Protein AF-A0AAW8KEV6-F1 (afdb_monomer)

Sequence (72 aa):
MAEITGKIIAVLPTKSGTSARGTQWSSQTAVIETHEQYPKRVAFDVLGDKITEFNLQIGEEVTVSFDINARE

Secondary structure (DSSP, 8-state):
-EEEEEEEEEEPPPEEEE-TTS-EEEEEEEEEEE-SSSPPEEEEEEETTHHHHH---TT-EEEEEE------

pLDDT: mean 82.35, std 10.45, range [38.5, 93.0]

Mean predicted aligned error: 6.76 Å

Foldseek 3Di:
DDKAKFFWADKDDKDWDAPPVRDIKIKIKTWGWGPDPDTDIDIDIDMDPVCVVVVRDHGDIDMDDDDPPPDD

Solvent-accessible surface area (backbone atoms only — not comparable to full-atom values): 4349 Å² total; per-residue (Å²): 121,48,73,47,58,24,34,25,75,41,70,52,78,70,46,71,52,67,45,100,86,70,48,76,44,35,37,31,39,36,28,30,34,30,89,53,102,70,62,49,77,46,76,50,75,37,58,46,73,55,44,70,75,64,58,82,47,71,73,41,78,45,74,50,76,45,69,81,77,83,72,132

Structure (mmCIF, N/CA/C/O backbone):
data_AF-A0AAW8KEV6-F1
#
_entry.id   AF-A0AAW8KEV6-F1
#
loop_
_atom_site.group_PDB
_atom_site.id
_atom_site.type_symbol
_atom_site.label_atom_id
_atom_site.label_alt_id
_atom_site.label_comp_id
_atom_site.label_asym_id
_atom_site.label_entity_id
_atom_site.label_seq_id
_atom_site.pdbx_PDB_ins_code
_atom_site.Cartn_x
_atom_site.Cartn_y
_atom_site.Cartn_z
_atom_site.occup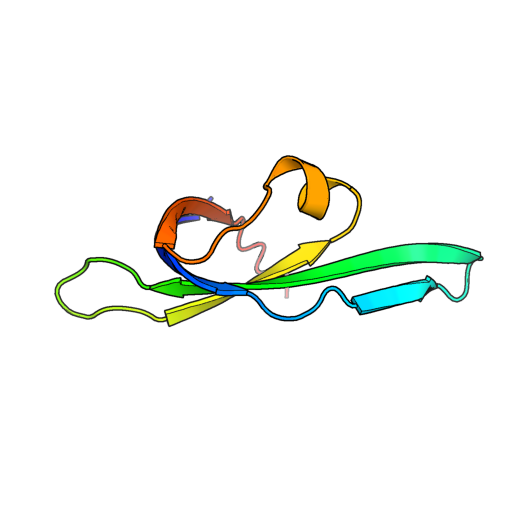ancy
_atom_site.B_iso_or_equiv
_atom_site.auth_seq_id
_atom_site.auth_comp_id
_atom_site.auth_asym_id
_atom_site.auth_atom_id
_atom_site.pdbx_PDB_model_num
ATOM 1 N N . MET A 1 1 ? 4.156 -12.281 10.419 1.00 62.91 1 MET A N 1
ATOM 2 C CA . MET A 1 1 ? 3.063 -12.324 9.427 1.00 62.91 1 MET A CA 1
ATOM 3 C C . MET A 1 1 ? 1.791 -11.759 10.036 1.00 62.91 1 MET A C 1
ATOM 5 O O . MET A 1 1 ? 1.166 -12.414 10.859 1.00 62.91 1 MET A O 1
ATOM 9 N N . ALA A 1 2 ? 1.481 -10.507 9.705 1.00 76.88 2 ALA A N 1
ATOM 10 C CA . ALA A 1 2 ? 0.200 -9.886 10.011 1.00 76.88 2 ALA A CA 1
ATOM 11 C C . ALA A 1 2 ? -0.623 -9.849 8.719 1.00 76.88 2 ALA A C 1
ATOM 13 O O . ALA A 1 2 ? -0.077 -9.656 7.635 1.00 76.88 2 ALA A O 1
ATOM 14 N N . GLU A 1 3 ? -1.926 -10.060 8.829 1.00 83.38 3 GLU A N 1
ATOM 15 C CA . GLU A 1 3 ? -2.833 -10.098 7.687 1.00 83.38 3 GLU A CA 1
ATOM 16 C C . GLU A 1 3 ? -3.926 -9.070 7.918 1.00 83.38 3 GLU A C 1
ATOM 18 O O . GLU A 1 3 ? -4.438 -8.930 9.031 1.00 83.38 3 GLU A O 1
ATOM 23 N N . ILE A 1 4 ? -4.256 -8.320 6.876 1.00 85.62 4 ILE A N 1
ATOM 24 C CA . ILE A 1 4 ? -5.340 -7.352 6.910 1.00 85.62 4 ILE A CA 1
ATOM 25 C C . ILE A 1 4 ? -6.269 -7.621 5.739 1.00 85.62 4 ILE A C 1
ATOM 27 O O . ILE A 1 4 ? -5.847 -7.632 4.586 1.00 85.62 4 ILE A O 1
ATOM 31 N N . THR A 1 5 ? -7.541 -7.843 6.046 1.00 88.50 5 THR A N 1
ATOM 32 C CA . THR A 1 5 ? -8.584 -8.007 5.036 1.00 88.50 5 THR A CA 1
ATOM 33 C C . THR A 1 5 ? -9.417 -6.742 4.986 1.00 88.50 5 THR A C 1
ATOM 35 O O . THR A 1 5 ? -9.837 -6.212 6.019 1.00 88.50 5 THR A O 1
ATOM 38 N N . GLY A 1 6 ? -9.644 -6.245 3.780 1.00 91.56 6 GLY A N 1
ATOM 39 C CA . GLY A 1 6 ? -10.438 -5.051 3.575 1.00 91.56 6 GLY A CA 1
A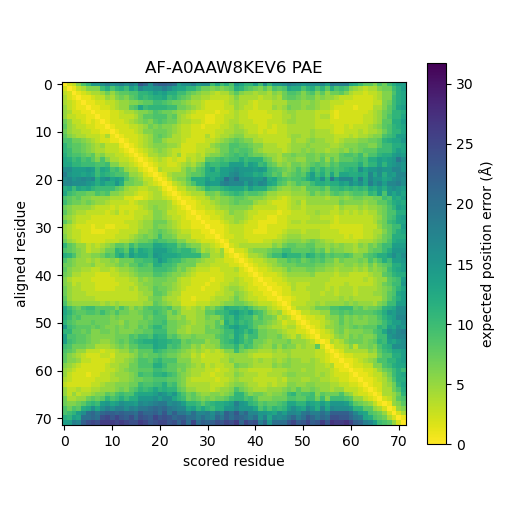TOM 40 C C . GLY A 1 6 ? -10.770 -4.828 2.114 1.00 91.56 6 GLY A C 1
ATOM 41 O O . GLY A 1 6 ? -10.268 -5.505 1.220 1.00 91.56 6 GLY A O 1
ATOM 42 N N . LYS A 1 7 ? -11.617 -3.836 1.878 1.00 92.56 7 LYS A N 1
ATOM 43 C CA . LYS A 1 7 ? -12.040 -3.443 0.543 1.00 92.56 7 LYS A CA 1
ATOM 44 C C . LYS A 1 7 ? -11.153 -2.339 0.004 1.00 92.56 7 LYS A C 1
ATOM 46 O O . LYS A 1 7 ? -10.895 -1.356 0.696 1.00 92.56 7 LYS A O 1
ATOM 51 N N . ILE A 1 8 ? -10.716 -2.465 -1.242 1.00 91.44 8 ILE A N 1
ATOM 52 C CA . ILE A 1 8 ? -9.968 -1.411 -1.924 1.00 91.44 8 ILE A CA 1
ATOM 53 C C . ILE A 1 8 ? -10.908 -0.227 -2.155 1.00 91.44 8 ILE A C 1
ATOM 55 O O . ILE A 1 8 ? -11.882 -0.323 -2.902 1.00 91.44 8 ILE A O 1
ATOM 59 N N . ILE A 1 9 ? -10.601 0.907 -1.534 1.00 93.00 9 ILE A N 1
ATOM 60 C CA . ILE A 1 9 ? -11.378 2.146 -1.673 1.00 93.00 9 ILE A CA 1
ATOM 61 C C . ILE A 1 9 ? -10.734 3.135 -2.645 1.00 93.00 9 ILE A C 1
ATOM 63 O O . ILE A 1 9 ? -11.415 4.012 -3.172 1.00 93.00 9 ILE A O 1
ATOM 67 N N . ALA A 1 10 ? -9.430 3.004 -2.899 1.00 90.75 10 ALA A N 1
ATOM 68 C CA . ALA A 1 10 ? -8.705 3.854 -3.835 1.00 90.75 10 ALA A CA 1
ATOM 69 C C . ALA A 1 10 ? -7.474 3.137 -4.395 1.00 90.75 10 ALA A C 1
ATOM 71 O O . ALA A 1 10 ? -6.772 2.434 -3.672 1.00 90.75 10 ALA A O 1
ATOM 72 N N . VAL A 1 11 ? -7.181 3.376 -5.671 1.00 89.69 11 VAL A N 1
ATOM 73 C CA . VAL A 1 11 ? -5.947 2.940 -6.333 1.00 89.69 11 VAL A CA 1
ATOM 74 C C . VAL A 1 11 ? -5.308 4.171 -6.960 1.00 89.69 11 VAL A C 1
ATOM 76 O O . VAL A 1 11 ? -5.941 4.883 -7.739 1.00 89.69 11 VAL A O 1
ATOM 79 N N . LEU A 1 12 ? -4.073 4.464 -6.569 1.00 90.00 12 LEU A N 1
ATOM 80 C CA . LEU A 1 12 ? -3.302 5.584 -7.090 1.00 90.00 12 LEU A CA 1
ATOM 81 C C . LEU A 1 12 ? -2.632 5.191 -8.416 1.00 90.00 12 LEU A C 1
ATOM 83 O O . LEU A 1 12 ? -2.401 4.007 -8.677 1.00 90.00 12 LEU A O 1
ATOM 87 N N . PRO A 1 13 ? -2.284 6.177 -9.263 1.00 85.88 13 PRO A N 1
ATOM 88 C CA . PRO A 1 13 ? -1.582 5.910 -10.510 1.00 85.88 13 PRO A CA 1
ATOM 89 C C . PRO A 1 13 ? -0.236 5.220 -10.266 1.00 85.88 13 PRO A C 1
ATOM 91 O O . PRO A 1 13 ? 0.522 5.593 -9.367 1.00 85.88 13 PRO A O 1
ATOM 94 N N . THR A 1 14 ? 0.071 4.237 -11.112 1.00 85.69 14 THR A N 1
ATOM 95 C CA . THR A 1 14 ? 1.344 3.517 -11.091 1.00 85.69 14 THR A CA 1
ATOM 96 C C . THR A 1 14 ? 2.489 4.471 -11.410 1.00 85.69 14 THR A C 1
ATOM 98 O O . THR A 1 14 ? 2.524 5.102 -12.466 1.00 85.69 14 THR A O 1
ATOM 101 N N . LYS A 1 15 ? 3.444 4.571 -10.491 1.00 87.44 15 LYS A N 1
ATOM 102 C CA . LYS A 1 15 ? 4.710 5.272 -10.681 1.00 87.44 15 LYS A CA 1
ATOM 103 C C . LYS A 1 15 ? 5.711 4.297 -11.268 1.00 87.44 15 LYS A C 1
ATOM 105 O O . LYS A 1 15 ? 5.884 3.212 -10.733 1.00 87.44 15 LYS A O 1
ATOM 110 N N . SER A 1 16 ? 6.398 4.684 -12.327 1.00 86.62 16 SER A N 1
ATOM 111 C CA . SER A 1 16 ? 7.484 3.893 -12.898 1.00 86.62 16 SER A CA 1
ATOM 112 C C . SER A 1 16 ? 8.720 4.755 -13.071 1.00 86.62 16 SER A C 1
ATOM 114 O O . SER A 1 16 ? 8.617 5.941 -13.382 1.00 86.62 16 SER A O 1
ATOM 116 N N . GLY A 1 17 ? 9.892 4.163 -12.898 1.00 86.56 17 GLY A N 1
ATOM 117 C CA . GLY A 1 17 ? 11.160 4.845 -13.083 1.00 86.56 17 GLY A CA 1
ATOM 118 C C . GLY A 1 17 ? 12.295 3.867 -13.329 1.00 86.56 17 GLY A C 1
ATOM 119 O O . GLY A 1 17 ? 12.114 2.653 -13.328 1.00 86.56 17 GLY A O 1
ATOM 120 N N . THR A 1 18 ? 13.489 4.410 -13.521 1.00 85.31 18 THR A N 1
ATOM 121 C CA . THR A 1 18 ? 14.713 3.623 -13.676 1.00 85.31 18 THR A CA 1
ATOM 122 C C . THR A 1 18 ? 15.589 3.877 -12.459 1.00 85.31 18 THR A C 1
ATOM 124 O O . THR A 1 18 ? 15.842 5.027 -12.101 1.00 85.31 18 THR A O 1
ATOM 127 N N . SER A 1 19 ? 1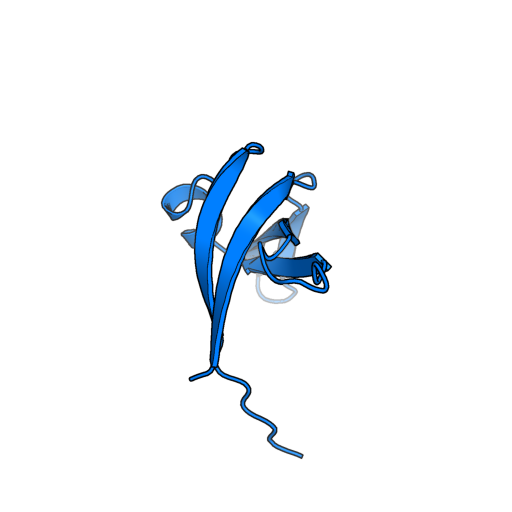6.010 2.816 -11.771 1.00 80.00 19 SER A N 1
ATOM 128 C CA . SER A 1 19 ? 16.922 2.928 -10.634 1.00 80.00 19 SER A CA 1
ATOM 129 C C . SER A 1 19 ? 18.292 3.423 -11.104 1.00 80.00 19 SER A C 1
ATOM 131 O O . SER A 1 19 ? 18.652 3.279 -12.272 1.00 80.00 19 SER A O 1
ATOM 133 N N . ALA A 1 20 ? 19.110 3.939 -10.184 1.00 77.62 20 ALA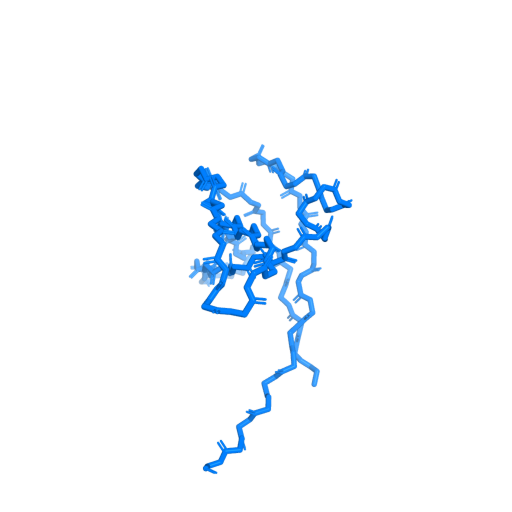 A N 1
ATOM 134 C CA . ALA A 1 20 ? 20.478 4.369 -10.492 1.00 77.62 20 ALA A CA 1
ATOM 135 C C . ALA A 1 20 ? 21.366 3.250 -11.086 1.00 77.62 20 ALA A C 1
ATOM 137 O O . ALA A 1 20 ? 22.408 3.536 -11.665 1.00 77.62 20 ALA A O 1
ATOM 138 N N . ARG A 1 21 ? 20.956 1.977 -10.959 1.00 80.81 21 ARG A N 1
ATOM 139 C CA . ARG A 1 21 ? 21.629 0.802 -11.538 1.00 80.81 21 ARG A CA 1
ATOM 140 C C . ARG A 1 21 ? 21.050 0.356 -12.890 1.00 80.81 21 ARG A C 1
ATOM 142 O O . ARG A 1 21 ? 21.462 -0.677 -13.400 1.00 80.81 21 ARG A O 1
ATOM 149 N N . GLY A 1 22 ? 20.099 1.098 -13.462 1.00 82.75 22 GLY A N 1
ATOM 150 C CA . GLY A 1 22 ? 19.474 0.780 -14.752 1.00 82.75 22 GLY A CA 1
ATOM 151 C C . GLY A 1 22 ? 18.288 -0.187 -14.677 1.00 82.75 22 GLY A C 1
ATOM 152 O O . GLY A 1 22 ? 17.738 -0.553 -15.709 1.00 82.75 22 GLY A O 1
ATOM 153 N N . THR A 1 23 ? 17.861 -0.599 -13.480 1.00 82.38 23 THR A N 1
ATOM 154 C CA . THR A 1 23 ? 16.705 -1.493 -13.312 1.00 82.38 23 THR A CA 1
ATOM 155 C C . THR A 1 23 ? 15.414 -0.686 -13.343 1.00 82.38 23 THR A C 1
ATOM 157 O O . THR A 1 23 ? 15.248 0.232 -12.536 1.00 82.38 23 THR A O 1
ATOM 160 N N . GLN A 1 24 ? 14.494 -1.024 -14.245 1.00 85.62 24 GLN A N 1
ATOM 161 C CA . GLN A 1 24 ? 13.156 -0.440 -14.244 1.00 85.62 24 GLN A CA 1
ATOM 162 C C . GLN A 1 24 ? 12.394 -0.904 -13.001 1.00 85.62 24 GLN A C 1
ATOM 164 O O . GLN A 1 24 ? 12.398 -2.084 -12.660 1.00 85.62 24 GLN A O 1
ATOM 169 N N . TRP A 1 25 ? 11.758 0.036 -12.318 1.00 86.81 25 TRP A N 1
ATOM 170 C CA . TRP A 1 25 ? 10.869 -0.236 -11.202 1.00 86.81 25 TRP A CA 1
ATOM 171 C C . TRP A 1 25 ? 9.507 0.374 -11.493 1.00 86.81 25 TRP A C 1
ATOM 173 O O . TRP A 1 25 ? 9.405 1.457 -12.068 1.00 86.81 25 TRP A O 1
ATOM 183 N N . SER A 1 26 ? 8.473 -0.327 -11.057 1.00 87.94 26 SER A N 1
ATOM 184 C CA . SER A 1 26 ? 7.097 0.153 -11.038 1.00 87.94 26 SER A CA 1
ATOM 185 C C . SER A 1 26 ? 6.597 0.064 -9.602 1.00 87.94 26 SER A C 1
ATOM 187 O O . SER A 1 26 ? 6.980 -0.851 -8.881 1.00 87.94 26 SER A O 1
ATOM 189 N N . SER A 1 27 ? 5.785 1.017 -9.167 1.00 88.44 27 SER A N 1
ATOM 190 C CA . SER A 1 27 ? 5.168 1.074 -7.847 1.00 88.44 27 SER A CA 1
ATOM 191 C C . SER A 1 27 ? 3.735 1.554 -8.000 1.00 88.44 27 SER A C 1
ATOM 193 O O . SER A 1 27 ? 3.509 2.636 -8.537 1.00 88.44 27 SER A O 1
ATOM 195 N N . GLN A 1 28 ? 2.765 0.789 -7.522 1.00 88.69 28 GLN A N 1
ATOM 196 C CA . GLN A 1 28 ? 1.365 1.189 -7.486 1.00 88.69 28 GLN A CA 1
ATOM 197 C C . GLN A 1 28 ? 0.904 1.237 -6.036 1.00 88.69 28 GLN A C 1
ATOM 199 O O . GLN A 1 28 ? 1.013 0.250 -5.313 1.00 88.69 28 GLN A O 1
ATOM 204 N N . THR A 1 29 ? 0.397 2.389 -5.613 1.00 89.88 29 THR A N 1
ATOM 205 C CA . THR A 1 29 ? -0.143 2.557 -4.263 1.00 89.88 29 THR A CA 1
ATOM 206 C C . THR A 1 29 ? -1.639 2.261 -4.284 1.00 89.88 29 THR A C 1
ATOM 208 O O . THR A 1 29 ? -2.360 2.779 -5.136 1.00 89.88 29 THR A O 1
ATOM 211 N N . ALA A 1 30 ? -2.130 1.478 -3.333 1.00 90.31 30 ALA A N 1
ATOM 212 C CA . ALA A 1 30 ? -3.557 1.248 -3.138 1.00 90.31 30 ALA A CA 1
ATOM 213 C C . ALA A 1 30 ? -3.943 1.440 -1.673 1.00 90.31 30 ALA A C 1
ATOM 215 O O . ALA A 1 30 ? -3.110 1.330 -0.775 1.00 90.31 30 ALA A O 1
ATOM 216 N N . VAL A 1 31 ? -5.212 1.763 -1.441 1.00 91.44 31 VAL A N 1
ATOM 217 C CA . VAL A 1 31 ? -5.783 1.988 -0.114 1.00 91.44 31 VAL A CA 1
ATOM 218 C C . VAL A 1 31 ? -6.908 0.996 0.108 1.00 91.44 31 VAL A C 1
ATOM 220 O O . VAL A 1 31 ? -7.878 0.977 -0.653 1.00 91.44 31 VAL A O 1
ATOM 223 N N . ILE A 1 32 ? -6.788 0.217 1.177 1.00 92.25 32 ILE A N 1
ATOM 224 C CA . ILE A 1 32 ? -7.837 -0.675 1.665 1.00 92.25 32 ILE A CA 1
ATOM 225 C C . ILE A 1 32 ? -8.490 -0.106 2.915 1.00 92.25 32 ILE A C 1
ATOM 227 O O . ILE A 1 32 ? -7.859 0.604 3.699 1.00 92.25 32 ILE A O 1
ATOM 231 N N . GLU A 1 33 ? -9.753 -0.446 3.104 1.00 92.38 33 GLU A N 1
ATOM 232 C CA . GLU A 1 33 ? -10.531 -0.142 4.294 1.00 92.38 33 GLU A CA 1
ATOM 233 C C . GLU A 1 33 ? -11.018 -1.445 4.934 1.00 92.38 33 GLU A C 1
ATOM 235 O O . GLU A 1 33 ? -11.637 -2.275 4.268 1.00 92.38 33 GLU A O 1
ATOM 240 N N . THR A 1 34 ? -10.714 -1.651 6.218 1.00 91.12 34 THR A N 1
ATOM 241 C CA . THR A 1 34 ? -11.178 -2.840 6.950 1.00 91.12 34 THR A CA 1
ATOM 242 C C . THR A 1 34 ? -12.664 -2.747 7.284 1.00 91.12 34 THR A C 1
ATOM 244 O O . THR A 1 34 ? -13.198 -1.663 7.506 1.00 91.12 34 THR A O 1
ATOM 247 N N . HIS A 1 35 ? -13.336 -3.896 7.367 1.00 83.88 35 HIS A N 1
ATOM 248 C CA . HIS A 1 35 ? -14.771 -3.990 7.686 1.00 83.88 35 HIS A CA 1
ATOM 249 C C . HIS A 1 35 ? -15.035 -4.127 9.200 1.00 83.88 35 HIS A C 1
ATOM 251 O O . HIS A 1 35 ? -16.046 -4.683 9.627 1.00 83.88 35 HIS A O 1
ATOM 257 N N . GLU A 1 36 ? -14.101 -3.671 10.033 1.00 84.44 36 GLU A N 1
ATOM 258 C CA . GLU A 1 36 ? -14.202 -3.766 11.489 1.00 84.44 36 GLU A CA 1
ATOM 259 C C . GLU A 1 36 ? -15.082 -2.645 12.066 1.00 84.44 36 GLU A C 1
ATOM 261 O O . GLU A 1 36 ? -15.352 -1.638 11.412 1.00 84.44 36 GLU A O 1
ATOM 266 N N . GLN A 1 37 ? -15.475 -2.774 13.339 1.00 81.75 37 GLN A N 1
ATOM 267 C CA . GLN A 1 37 ? -16.241 -1.745 14.066 1.00 81.75 37 GLN A CA 1
ATOM 268 C C . GLN A 1 37 ? -15.569 -0.355 14.033 1.00 81.75 37 GLN A C 1
ATOM 270 O O . GLN A 1 37 ? -16.245 0.666 14.149 1.00 81.75 37 GLN A O 1
ATOM 275 N N . TYR A 1 38 ? -14.248 -0.321 13.843 1.00 82.94 38 TYR A N 1
ATOM 276 C CA . TYR A 1 38 ? -13.472 0.883 13.574 1.00 82.94 38 TYR A CA 1
ATOM 277 C C . TYR A 1 38 ? -12.710 0.695 12.256 1.00 82.94 38 TYR A C 1
ATOM 279 O O . TYR A 1 38 ? -11.617 0.122 12.285 1.00 82.94 38 TYR A O 1
ATOM 287 N N . PRO A 1 39 ? -13.263 1.141 11.112 1.00 85.00 39 PRO A N 1
ATOM 288 C CA . PRO A 1 39 ? -12.648 0.917 9.811 1.00 85.00 39 PRO A CA 1
ATOM 289 C C . PRO A 1 39 ? -11.277 1.586 9.759 1.00 85.00 39 PRO A C 1
ATOM 291 O O . PRO A 1 39 ? -11.137 2.802 9.938 1.00 85.00 39 PRO A O 1
ATOM 294 N N . LYS A 1 40 ? -10.243 0.778 9.526 1.00 88.12 40 LYS A N 1
ATOM 295 C CA . LYS A 1 40 ? -8.873 1.254 9.354 1.00 88.12 40 LYS A CA 1
ATOM 296 C C . LYS A 1 40 ? -8.595 1.390 7.874 1.00 88.12 40 LYS A C 1
ATOM 298 O O . LYS A 1 40 ? -8.746 0.435 7.118 1.00 88.12 40 LYS A O 1
ATOM 303 N N . ARG A 1 41 ? -8.150 2.579 7.480 1.00 90.50 41 ARG A N 1
ATOM 304 C CA . ARG A 1 41 ? -7.647 2.834 6.133 1.00 90.50 41 ARG A CA 1
ATOM 305 C C . ARG A 1 41 ? -6.151 2.585 6.113 1.00 90.50 41 ARG A C 1
ATOM 307 O O . ARG A 1 41 ? -5.408 3.255 6.828 1.00 90.50 41 ARG A O 1
ATOM 314 N N . VAL A 1 42 ? -5.724 1.620 5.312 1.00 87.94 42 VAL A N 1
ATOM 315 C CA . VAL A 1 42 ? -4.319 1.240 5.171 1.00 87.94 42 VAL A CA 1
ATOM 316 C C . VAL A 1 42 ? -3.914 1.429 3.721 1.00 87.94 42 VAL A C 1
ATOM 318 O O . VAL A 1 42 ? -4.505 0.839 2.821 1.00 87.94 42 VAL A O 1
ATOM 321 N N . ALA A 1 43 ? -2.918 2.284 3.504 1.00 88.38 43 ALA A N 1
ATOM 322 C CA . ALA A 1 43 ? -2.272 2.439 2.212 1.00 88.38 43 ALA A CA 1
ATOM 323 C C . ALA A 1 43 ? -1.072 1.491 2.135 1.00 88.38 43 ALA A C 1
ATOM 325 O O . ALA A 1 43 ? -0.297 1.404 3.088 1.00 88.38 43 ALA A O 1
ATOM 326 N N . PHE A 1 44 ? -0.919 0.800 1.013 1.00 86.12 44 PHE A N 1
ATOM 327 C CA . PHE A 1 44 ? 0.232 -0.050 0.738 1.00 86.12 44 PHE A CA 1
ATOM 328 C C . PHE A 1 44 ? 0.733 0.175 -0.685 1.00 86.12 44 PHE A C 1
ATOM 330 O O . PHE A 1 44 ? -0.035 0.493 -1.595 1.00 86.12 44 PHE A O 1
ATOM 337 N N 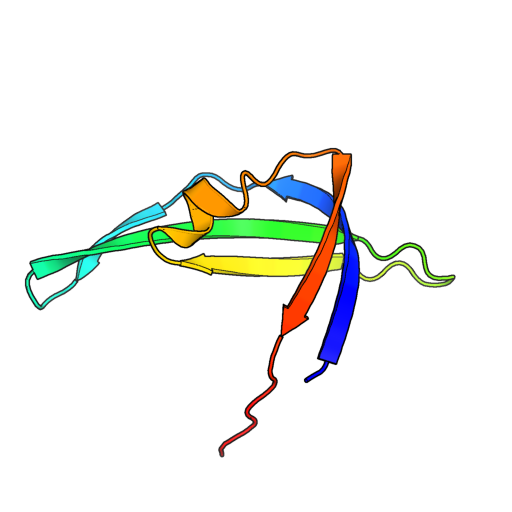. ASP A 1 45 ? 2.035 -0.007 -0.865 1.00 86.94 45 ASP A N 1
ATOM 338 C CA . ASP A 1 45 ? 2.709 0.112 -2.149 1.00 86.94 45 ASP A CA 1
ATOM 339 C C . ASP A 1 45 ? 3.072 -1.276 -2.670 1.00 86.94 45 ASP A C 1
ATOM 341 O O . ASP A 1 45 ? 3.778 -2.048 -2.018 1.00 86.94 45 ASP A O 1
ATOM 345 N N . VAL A 1 46 ? 2.596 -1.589 -3.870 1.00 85.75 46 VAL A N 1
ATOM 346 C CA . VAL A 1 46 ? 2.972 -2.794 -4.604 1.00 85.75 46 VAL A CA 1
ATOM 347 C C . VAL A 1 46 ? 4.068 -2.434 -5.588 1.00 85.75 46 VAL A C 1
ATOM 349 O O . VAL A 1 46 ? 3.909 -1.508 -6.375 1.00 85.75 46 VAL A O 1
ATOM 352 N N . LEU A 1 47 ? 5.174 -3.174 -5.557 1.00 85.81 47 LEU A N 1
ATOM 353 C CA . LEU A 1 47 ? 6.349 -2.942 -6.394 1.00 85.81 47 LEU A CA 1
ATOM 354 C C . LEU A 1 47 ? 6.480 -4.021 -7.482 1.00 85.81 47 LEU A C 1
ATOM 356 O O . LEU A 1 47 ? 6.237 -5.201 -7.226 1.00 85.81 47 LEU A O 1
ATOM 360 N N . GLY A 1 48 ? 6.950 -3.621 -8.664 1.00 81.12 48 GLY A N 1
ATOM 361 C CA . GLY A 1 48 ? 7.347 -4.501 -9.768 1.00 81.12 48 GLY A CA 1
ATOM 362 C C . GLY A 1 48 ? 6.188 -5.224 -10.460 1.00 81.12 48 GLY A C 1
ATOM 363 O O . GLY A 1 48 ? 5.080 -4.699 -10.549 1.00 81.12 48 GLY A O 1
ATOM 364 N N . ASP A 1 49 ? 6.458 -6.436 -10.947 1.00 77.56 49 ASP A N 1
ATOM 365 C CA . ASP A 1 49 ? 5.514 -7.288 -11.692 1.00 77.56 49 ASP A CA 1
ATOM 366 C C . ASP A 1 49 ? 4.273 -7.694 -10.886 1.00 77.56 49 ASP A C 1
ATOM 368 O O . ASP A 1 49 ? 3.201 -7.925 -11.448 1.00 77.56 49 ASP A O 1
ATOM 372 N N . LYS A 1 50 ? 4.377 -7.670 -9.552 1.00 74.62 50 LYS A N 1
ATOM 373 C CA . LYS A 1 50 ? 3.264 -7.978 -8.650 1.00 74.62 50 LYS A CA 1
ATOM 374 C C . LYS A 1 50 ? 2.063 -7.050 -8.840 1.00 74.62 50 LYS A C 1
ATOM 376 O O . LYS A 1 50 ? 0.936 -7.442 -8.573 1.00 74.62 50 LYS A O 1
ATOM 381 N N . ILE A 1 51 ? 2.290 -5.826 -9.319 1.00 79.50 51 ILE A N 1
ATOM 382 C CA . ILE A 1 51 ? 1.230 -4.857 -9.632 1.00 79.50 51 ILE A CA 1
ATOM 383 C C . ILE A 1 51 ? 0.250 -5.445 -10.655 1.00 79.50 51 ILE A C 1
ATOM 385 O O . ILE A 1 51 ? -0.964 -5.323 -10.505 1.00 79.50 51 ILE A O 1
ATOM 389 N N . THR A 1 52 ? 0.784 -6.100 -11.686 1.00 74.69 52 THR A N 1
ATOM 390 C CA . THR A 1 52 ? -0.005 -6.713 -12.757 1.00 74.69 52 THR A CA 1
ATOM 391 C C . THR A 1 52 ? -0.666 -8.008 -12.293 1.00 74.69 52 THR A C 1
ATOM 393 O O . THR A 1 52 ? -1.799 -8.270 -12.682 1.00 74.69 52 THR A O 1
ATOM 396 N N . GLU A 1 53 ? -0.002 -8.786 -11.433 1.00 75.50 53 GLU A N 1
ATOM 397 C CA . GLU A 1 53 ? -0.569 -10.018 -10.866 1.00 75.50 53 GLU A CA 1
ATOM 398 C C . GLU A 1 53 ? -1.753 -9.751 -9.928 1.00 75.50 53 GLU A C 1
ATOM 400 O O . GLU A 1 53 ? -2.747 -10.470 -9.981 1.00 75.50 53 GLU A O 1
ATOM 405 N N . PHE A 1 54 ? -1.673 -8.716 -9.084 1.00 74.31 54 PHE A N 1
ATOM 406 C CA . PHE A 1 54 ? -2.733 -8.410 -8.118 1.00 74.31 54 PHE A CA 1
ATOM 407 C C . PHE A 1 54 ? -3.932 -7.676 -8.724 1.00 74.31 54 PHE A C 1
ATOM 409 O O . PHE A 1 54 ? -4.991 -7.681 -8.106 1.00 74.31 54 PHE A O 1
ATOM 416 N N . ASN A 1 55 ? -3.767 -7.031 -9.889 1.00 76.69 55 ASN A N 1
ATOM 417 C CA . ASN A 1 55 ? -4.818 -6.314 -10.622 1.00 76.69 55 ASN A CA 1
ATOM 418 C C . ASN A 1 55 ? -5.784 -5.538 -9.700 1.00 76.69 55 ASN A C 1
ATOM 420 O O . ASN A 1 55 ? -6.993 -5.740 -9.732 1.00 76.69 55 ASN A O 1
ATOM 424 N N . LEU A 1 56 ? -5.236 -4.675 -8.842 1.00 81.56 56 LEU A N 1
ATOM 425 C CA . LEU A 1 56 ? -5.978 -4.000 -7.774 1.00 81.56 56 LEU A CA 1
ATOM 426 C C . LEU A 1 56 ? -7.128 -3.156 -8.349 1.00 81.56 56 LEU A C 1
ATOM 428 O O . LEU A 1 56 ? -6.890 -2.180 -9.063 1.00 81.56 56 LEU A O 1
ATOM 432 N N . GLN A 1 57 ? -8.376 -3.505 -8.021 1.00 82.94 57 GLN A N 1
ATOM 433 C CA . GLN A 1 57 ? -9.567 -2.779 -8.477 1.00 82.94 57 GLN A CA 1
ATOM 434 C C . GLN A 1 57 ? -10.287 -2.113 -7.310 1.00 82.94 57 GLN A C 1
ATOM 436 O O . GLN A 1 57 ? -10.436 -2.689 -6.239 1.00 82.94 57 GLN A O 1
ATOM 441 N N . ILE A 1 58 ? -10.785 -0.894 -7.511 1.00 89.06 58 ILE A N 1
ATOM 442 C CA . ILE A 1 58 ? -11.628 -0.246 -6.502 1.00 89.06 58 ILE A CA 1
ATOM 443 C C . ILE A 1 58 ? -12.909 -1.065 -6.348 1.00 89.06 58 ILE A C 1
ATOM 445 O O . ILE A 1 58 ? -13.611 -1.326 -7.323 1.00 89.06 58 ILE A O 1
ATOM 449 N N . GLY A 1 59 ? -13.222 -1.437 -5.114 1.00 87.88 59 GLY A N 1
ATOM 450 C CA . GLY A 1 59 ? -14.389 -2.232 -4.776 1.00 87.88 59 GLY A CA 1
ATOM 451 C C . GLY A 1 59 ? -14.116 -3.718 -4.545 1.00 87.88 59 GLY A C 1
ATOM 452 O O . GLY A 1 59 ? -15.004 -4.381 -4.015 1.00 87.88 59 GLY A O 1
ATOM 453 N N . GLU A 1 60 ? -12.923 -4.206 -4.887 1.00 88.31 60 GLU A N 1
ATOM 454 C CA . GLU A 1 60 ? -12.478 -5.576 -4.604 1.00 88.31 60 GLU A CA 1
ATOM 455 C C . GLU A 1 60 ? -12.156 -5.768 -3.122 1.00 88.31 60 GLU A C 1
ATOM 457 O O . GLU A 1 60 ? -11.665 -4.851 -2.456 1.00 88.31 60 GLU A O 1
ATOM 462 N N . GLU A 1 61 ? -12.424 -6.969 -2.617 1.00 88.75 61 GLU A N 1
ATOM 463 C CA . GLU A 1 61 ? -12.132 -7.357 -1.240 1.00 88.75 61 GLU A CA 1
ATOM 464 C C . GLU A 1 61 ? -10.845 -8.185 -1.238 1.00 88.75 61 GLU A C 1
ATOM 466 O O . GLU A 1 61 ? -10.784 -9.262 -1.824 1.00 88.75 61 GLU A O 1
ATOM 471 N N . VAL A 1 62 ? -9.789 -7.659 -0.617 1.00 86.25 62 VAL A N 1
ATOM 472 C CA . VAL A 1 62 ? -8.446 -8.247 -0.677 1.00 86.25 62 VAL A CA 1
ATOM 473 C C . VAL A 1 62 ? -7.894 -8.508 0.717 1.00 86.25 62 VAL A C 1
ATOM 475 O O . VAL A 1 62 ? -8.093 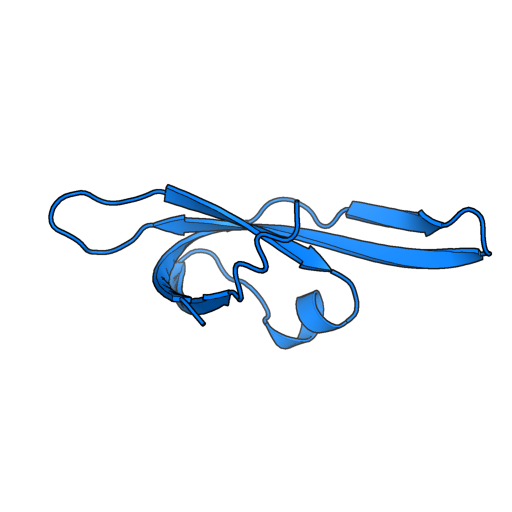-7.724 1.649 1.00 86.25 62 VAL A O 1
ATOM 478 N N . THR A 1 63 ? -7.148 -9.603 0.849 1.00 85.75 63 THR A N 1
ATOM 479 C CA . THR A 1 63 ? -6.352 -9.912 2.040 1.00 85.75 63 THR A CA 1
ATOM 480 C C . THR A 1 63 ? -4.893 -9.597 1.750 1.00 85.75 63 THR A C 1
ATOM 482 O O . THR A 1 63 ? -4.248 -10.247 0.930 1.00 85.75 63 THR A O 1
ATOM 485 N N . VAL A 1 64 ? -4.369 -8.577 2.420 1.00 82.56 64 VAL A N 1
ATOM 486 C CA . VAL A 1 64 ? -2.968 -8.175 2.328 1.00 82.56 64 VAL A CA 1
ATOM 487 C C . VAL A 1 64 ? -2.216 -8.805 3.494 1.00 82.56 64 VAL A C 1
ATOM 489 O O . VAL A 1 64 ? -2.378 -8.404 4.647 1.00 82.56 64 VAL A O 1
ATOM 492 N N . SER A 1 65 ? -1.371 -9.788 3.199 1.00 80.19 65 SER A N 1
ATOM 493 C CA . SER A 1 65 ? -0.428 -10.345 4.169 1.00 80.19 65 SER A CA 1
ATOM 494 C C . SER A 1 65 ? 0.864 -9.532 4.115 1.00 80.19 65 SER A C 1
ATOM 496 O O . SER A 1 65 ? 1.549 -9.494 3.091 1.00 80.19 65 SER A O 1
ATOM 498 N N . PHE A 1 66 ? 1.204 -8.865 5.212 1.00 71.75 66 PHE A N 1
ATOM 499 C CA . PHE A 1 66 ? 2.426 -8.082 5.336 1.00 71.75 66 PHE A CA 1
ATOM 500 C C . PHE A 1 66 ? 3.283 -8.627 6.473 1.00 71.75 66 PHE A C 1
ATOM 502 O O . PHE A 1 66 ? 2.811 -8.989 7.555 1.00 71.75 66 PHE A O 1
ATOM 509 N N . ASP A 1 67 ? 4.584 -8.702 6.220 1.00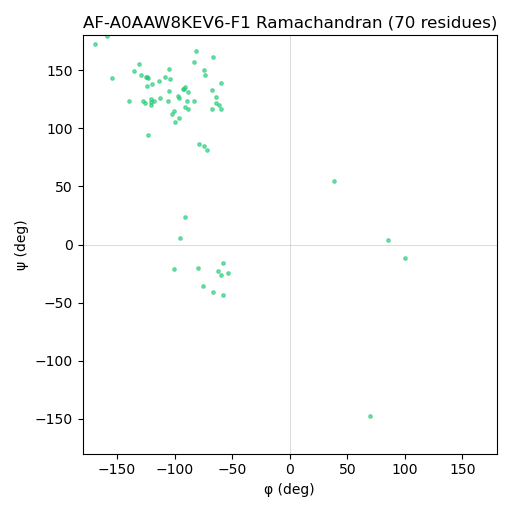 74.06 67 ASP A N 1
ATOM 510 C CA . ASP A 1 67 ? 5.536 -9.095 7.241 1.00 74.06 67 ASP A CA 1
ATOM 511 C C . ASP A 1 67 ? 6.194 -7.842 7.812 1.00 74.06 67 ASP A C 1
ATOM 513 O O . ASP A 1 67 ? 7.012 -7.188 7.163 1.00 74.06 67 ASP A O 1
ATOM 517 N N . ILE A 1 68 ? 5.791 -7.478 9.031 1.00 62.09 68 ILE A N 1
ATOM 518 C CA . ILE A 1 68 ? 6.427 -6.398 9.782 1.00 62.09 68 ILE A CA 1
ATOM 519 C C . ILE A 1 68 ? 7.770 -6.928 10.289 1.00 62.09 68 ILE A C 1
ATOM 521 O O . ILE A 1 68 ? 7.881 -7.410 11.413 1.00 62.09 68 ILE A O 1
ATOM 525 N N . ASN A 1 69 ? 8.803 -6.845 9.454 1.00 57.22 69 ASN A N 1
ATOM 526 C CA . ASN A 1 69 ? 10.175 -6.962 9.933 1.00 57.22 69 ASN A CA 1
ATOM 527 C C . ASN A 1 69 ? 10.574 -5.626 10.559 1.00 57.22 69 ASN A C 1
ATOM 529 O O . ASN A 1 69 ? 11.149 -4.766 9.894 1.00 57.22 69 ASN A O 1
ATOM 533 N N . ALA A 1 70 ? 10.264 -5.451 11.843 1.00 45.00 70 AL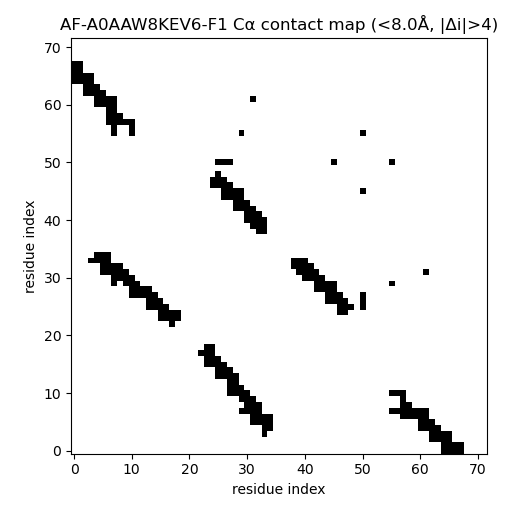A A N 1
ATOM 534 C CA . ALA A 1 70 ? 10.900 -4.428 12.661 1.00 45.00 70 ALA A CA 1
ATOM 535 C C . ALA A 1 70 ? 12.344 -4.877 12.940 1.00 45.00 70 ALA A C 1
ATOM 537 O O . ALA A 1 70 ? 12.624 -5.476 13.976 1.00 45.00 70 ALA A O 1
ATOM 538 N N . ARG A 1 71 ? 13.252 -4.659 11.980 1.00 53.34 71 ARG A N 1
ATOM 539 C CA . ARG A 1 71 ? 14.678 -4.574 12.306 1.00 53.34 71 ARG A CA 1
ATOM 540 C C . ARG A 1 71 ? 14.970 -3.108 12.620 1.00 53.34 71 ARG A C 1
ATOM 542 O O . ARG A 1 71 ? 14.624 -2.244 11.815 1.00 53.34 71 ARG A O 1
ATOM 549 N N . GLU A 1 72 ? 15.507 -2.869 13.806 1.00 38.50 72 GLU A N 1
ATOM 550 C CA . GLU A 1 72 ? 16.102 -1.590 14.207 1.00 38.50 72 GLU A CA 1
ATOM 551 C C . GLU A 1 72 ? 17.317 -1.258 13.327 1.00 38.50 72 GLU A C 1
ATOM 553 O O . GLU A 1 72 ? 18.043 -2.209 12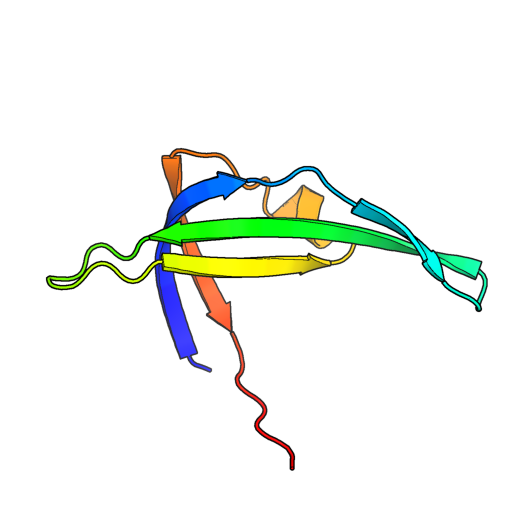.939 1.00 38.50 72 GLU A O 1
#

Nearest PDB structures (foldseek):
  6bhx-assembly1_C  TM=7.073E-01  e=6.041E-02  Bacillus subtilis subsp. subtilis str. 168
  7r4w-assembly1_A  TM=5.643E-01  e=4.564E-02  Fervidobacterium gondwanense
  6bhx-assembly1_A  TM=5.400E-01  e=7.148E-02  Bacillus subtilis subsp. subtilis str. 168
  5yun-assembly1_D  TM=5.690E-01  e=1.324E-01  Pseudomonas aeruginosa PAO1
  5odn-assembly1_F  TM=5.459E-01  e=2.074E-01  Salinibacter ruber DSM 13855

Radius of gyration: 13.75 Å; Cα contacts (8 Å, |Δi|>4): 132; chains: 1; bounding box: 38×18×29 Å